Protein AF-A0A7K2NV15-F1 (afdb_monomer_lite)

pLDDT: mean 86.9, std 12.07, range [38.66, 98.44]

Structure (mmCIF, N/CA/C/O backbone):
data_AF-A0A7K2NV15-F1
#
_entry.id   AF-A0A7K2NV15-F1
#
loop_
_atom_site.group_PDB
_atom_site.id
_atom_site.type_symbol
_atom_site.label_atom_id
_atom_site.label_alt_id
_atom_site.label_comp_id
_atom_site.label_asym_id
_atom_site.label_entity_id
_atom_site.label_seq_id
_atom_site.pdbx_PDB_ins_code
_atom_site.Cartn_x
_atom_site.Cartn_y
_atom_site.Cartn_z
_atom_site.occupancy
_atom_site.B_iso_or_equiv
_atom_site.auth_seq_id
_atom_site.auth_comp_id
_atom_site.auth_asym_id
_atom_site.auth_atom_id
_atom_site.pdbx_PDB_model_num
ATOM 1 N N . MET A 1 1 ? -36.497 -14.876 0.745 1.00 50.00 1 MET A N 1
ATOM 2 C CA . MET A 1 1 ? -36.762 -13.888 1.816 1.00 50.00 1 MET A CA 1
ATOM 3 C C . MET A 1 1 ? -36.322 -12.501 1.327 1.00 50.00 1 MET A C 1
ATOM 5 O O . MET A 1 1 ? -35.126 -12.272 1.194 1.00 50.00 1 MET A O 1
ATOM 9 N N . ARG A 1 2 ? -37.252 -11.614 0.931 1.00 60.41 2 ARG A N 1
ATOM 10 C CA . ARG A 1 2 ? -36.937 -10.253 0.433 1.00 60.41 2 ARG A CA 1
ATOM 11 C C . ARG A 1 2 ? -36.753 -9.313 1.628 1.00 60.41 2 ARG A C 1
ATOM 13 O O . ARG A 1 2 ? -37.724 -9.051 2.326 1.00 60.41 2 ARG A O 1
ATOM 20 N N . ARG A 1 3 ? -35.539 -8.798 1.858 1.00 57.38 3 ARG A N 1
ATOM 21 C CA . ARG A 1 3 ? -35.330 -7.674 2.792 1.00 57.38 3 ARG A CA 1
ATOM 22 C C . ARG A 1 3 ? -36.038 -6.443 2.236 1.00 57.38 3 ARG A C 1
ATOM 24 O O . ARG A 1 3 ? -35.860 -6.117 1.062 1.00 57.38 3 ARG A O 1
ATOM 31 N N . THR A 1 4 ? -36.847 -5.783 3.056 1.00 65.12 4 THR A N 1
ATOM 32 C CA . THR A 1 4 ? -37.558 -4.574 2.636 1.00 65.12 4 THR A CA 1
ATOM 33 C C . THR A 1 4 ? -36.608 -3.371 2.646 1.00 65.12 4 THR A C 1
ATOM 35 O O . THR A 1 4 ? -35.588 -3.358 3.338 1.00 65.12 4 THR A O 1
ATOM 38 N N . LYS A 1 5 ? -36.922 -2.336 1.860 1.00 60.78 5 LYS A N 1
ATOM 39 C CA . LYS A 1 5 ? -36.111 -1.108 1.743 1.00 60.78 5 LYS A CA 1
ATOM 40 C C . LYS A 1 5 ? -35.920 -0.400 3.104 1.00 60.78 5 LYS A C 1
ATOM 42 O O . LYS A 1 5 ? -34.877 0.207 3.335 1.00 60.78 5 LYS A O 1
ATOM 47 N N . GLY A 1 6 ? -36.887 -0.547 4.019 1.00 64.94 6 GLY A N 1
ATOM 48 C CA . GLY A 1 6 ? -36.832 -0.038 5.396 1.00 64.94 6 GLY A CA 1
ATOM 49 C C . GLY A 1 6 ? -35.789 -0.737 6.278 1.00 64.94 6 GLY A C 1
ATOM 50 O O . GLY A 1 6 ? -35.045 -0.059 6.987 1.00 64.94 6 GLY A O 1
ATOM 51 N N . ASP A 1 7 ? -35.639 -2.062 6.162 1.00 62.72 7 ASP A N 1
ATOM 52 C CA . ASP A 1 7 ? -34.626 -2.824 6.913 1.00 62.72 7 ASP A CA 1
ATOM 53 C C . ASP A 1 7 ? -33.198 -2.427 6.509 1.00 62.72 7 ASP A C 1
ATOM 55 O O . ASP A 1 7 ? -32.301 -2.304 7.347 1.00 62.72 7 ASP A O 1
ATOM 59 N N . GLN A 1 8 ? -32.983 -2.169 5.214 1.00 62.00 8 GLN A N 1
ATOM 60 C CA . GLN A 1 8 ? -31.686 -1.725 4.696 1.00 62.00 8 GLN A CA 1
ATOM 61 C C . GLN A 1 8 ? -31.322 -0.306 5.159 1.00 62.00 8 GLN A C 1
ATOM 63 O O . GLN A 1 8 ? -30.167 -0.052 5.511 1.00 62.00 8 GLN A O 1
ATOM 68 N N . MET A 1 9 ? -32.292 0.614 5.212 1.00 63.09 9 MET A N 1
ATOM 69 C CA . MET A 1 9 ? -32.069 1.973 5.720 1.00 63.09 9 MET A CA 1
ATOM 70 C C . MET A 1 9 ? -31.701 1.982 7.209 1.00 63.09 9 MET A C 1
ATOM 72 O O . MET A 1 9 ? -30.816 2.743 7.617 1.00 63.09 9 MET A O 1
ATOM 76 N N . ASN A 1 10 ? -32.323 1.114 8.012 1.00 79.12 10 ASN A N 1
ATOM 77 C CA . ASN A 1 10 ? -32.065 1.038 9.449 1.00 79.12 10 ASN A CA 1
ATOM 78 C C . ASN A 1 10 ? -30.671 0.451 9.747 1.00 79.12 10 ASN A C 1
ATOM 80 O O . ASN A 1 10 ? -29.911 1.013 10.541 1.00 79.12 10 ASN A O 1
ATOM 84 N N . ALA A 1 11 ? -30.270 -0.593 9.010 1.00 78.06 11 ALA A N 1
ATOM 85 C CA . ALA A 1 11 ? -28.921 -1.156 9.085 1.00 78.06 11 ALA A CA 1
ATOM 86 C C . ALA A 1 11 ? -27.840 -0.130 8.694 1.00 78.06 11 ALA A C 1
ATOM 88 O O . ALA A 1 11 ? -26.849 0.035 9.406 1.00 78.06 11 ALA A O 1
ATOM 89 N N . ALA A 1 12 ? -28.046 0.631 7.613 1.00 80.88 12 ALA A N 1
ATOM 90 C CA . ALA A 1 12 ? -27.108 1.674 7.194 1.00 80.88 12 ALA A CA 1
ATOM 91 C C . ALA A 1 12 ? -26.981 2.807 8.233 1.00 80.88 12 ALA A C 1
ATOM 93 O O . ALA A 1 12 ? -25.890 3.332 8.474 1.00 80.88 12 ALA A O 1
ATOM 94 N N . ALA A 1 13 ? -28.082 3.199 8.879 1.00 81.19 13 ALA A N 1
ATOM 95 C CA . ALA A 1 13 ? -28.058 4.172 9.969 1.00 81.19 13 ALA A CA 1
ATOM 96 C C . ALA A 1 13 ? -27.328 3.637 11.213 1.00 81.19 13 ALA A C 1
ATOM 98 O O . ALA A 1 13 ? -26.592 4.379 11.866 1.00 81.19 13 ALA A O 1
ATOM 99 N N . GLN A 1 14 ? -27.493 2.354 11.537 1.00 83.44 14 GLN A N 1
ATOM 100 C CA . GLN A 1 14 ? -26.790 1.707 12.642 1.00 83.44 14 GLN A CA 1
ATOM 101 C C . GLN A 1 14 ? -25.281 1.611 12.379 1.00 83.44 14 GLN A C 1
ATOM 103 O O . GLN A 1 14 ? -24.499 2.033 13.226 1.00 83.44 14 GLN A O 1
ATOM 108 N N . ILE A 1 15 ? -24.866 1.186 11.180 1.00 82.94 15 ILE A N 1
ATOM 109 C CA . ILE A 1 15 ? -23.450 1.133 10.775 1.00 82.94 15 ILE A CA 1
ATOM 110 C C . ILE A 1 15 ? -22.796 2.516 10.885 1.00 82.94 15 ILE A C 1
ATOM 112 O O . ILE A 1 15 ? -21.717 2.645 11.467 1.00 82.94 15 ILE A O 1
ATOM 116 N N . ARG A 1 16 ? -23.461 3.571 10.391 1.00 83.25 16 ARG A N 1
ATOM 117 C CA . ARG A 1 16 ? -22.953 4.951 10.493 1.00 83.25 16 ARG A CA 1
ATOM 118 C C . ARG A 1 16 ? -22.760 5.393 11.943 1.00 83.25 16 ARG A C 1
ATOM 120 O O . ARG A 1 16 ? -21.722 5.972 12.261 1.00 83.25 16 ARG A O 1
ATOM 127 N N . ARG A 1 17 ? -23.718 5.094 12.827 1.00 82.38 17 ARG A N 1
ATOM 128 C CA . ARG A 1 17 ? -23.619 5.410 14.263 1.00 82.38 17 ARG A CA 1
ATOM 129 C C . ARG A 1 17 ? -22.462 4.665 14.928 1.00 82.38 17 ARG A C 1
ATOM 131 O O . ARG A 1 17 ? -21.678 5.294 15.634 1.00 82.38 17 ARG A O 1
ATOM 138 N N . THR A 1 18 ? -22.298 3.373 14.643 1.00 82.75 18 THR A N 1
ATOM 139 C CA . THR A 1 18 ? -21.177 2.575 15.161 1.00 82.75 18 THR A CA 1
ATOM 140 C C . THR A 1 18 ? -19.829 3.122 14.690 1.00 82.75 18 THR A C 1
ATOM 142 O O . THR A 1 18 ? -18.924 3.288 15.504 1.00 82.75 18 THR A O 1
ATOM 145 N N . HIS A 1 19 ? -19.696 3.490 13.410 1.00 80.44 19 HIS A N 1
ATOM 146 C CA . HIS A 1 19 ? -18.475 4.122 12.896 1.00 80.44 19 HIS A CA 1
ATOM 147 C C . HIS A 1 19 ? -18.184 5.468 13.573 1.00 80.44 19 HIS A C 1
ATOM 149 O O . HIS A 1 19 ? -17.040 5.729 13.945 1.00 80.44 19 HIS A O 1
ATOM 155 N N . ALA A 1 20 ? -19.200 6.313 13.768 1.00 80.81 20 ALA A N 1
ATOM 156 C CA . ALA A 1 20 ? -19.037 7.599 14.444 1.00 80.81 20 ALA A CA 1
ATOM 157 C C . ALA A 1 20 ? -18.610 7.435 15.914 1.00 80.81 20 ALA A C 1
ATOM 159 O O . ALA A 1 20 ? -17.761 8.185 16.395 1.00 80.81 20 ALA A O 1
ATOM 160 N N . ALA A 1 21 ? -19.150 6.435 16.618 1.00 78.62 21 ALA A N 1
ATOM 161 C CA . ALA A 1 21 ? -18.745 6.111 17.984 1.00 78.62 21 ALA A CA 1
ATOM 162 C C . ALA A 1 21 ? -17.303 5.578 18.037 1.00 78.62 21 ALA A C 1
ATOM 164 O O . ALA A 1 21 ? -16.489 6.072 18.817 1.00 78.62 21 ALA A O 1
ATOM 165 N N . ALA A 1 22 ? -16.951 4.645 17.148 1.00 73.81 22 ALA A N 1
ATOM 166 C CA . ALA A 1 22 ? -15.613 4.060 17.044 1.00 73.81 22 ALA A CA 1
ATOM 167 C C . ALA A 1 22 ? -14.513 5.118 16.826 1.00 73.81 22 ALA A C 1
ATOM 169 O O . ALA A 1 22 ? -13.404 4.992 17.348 1.00 73.81 22 ALA A O 1
ATOM 170 N N . GLN A 1 23 ? -14.831 6.207 16.119 1.00 79.75 23 GLN A N 1
ATOM 171 C CA . GLN A 1 23 ? -13.921 7.335 15.899 1.00 79.75 23 GLN A CA 1
ATOM 172 C C . GLN A 1 23 ? -13.552 8.125 17.164 1.00 79.75 23 GLN A C 1
ATOM 174 O O . GLN A 1 23 ? -12.593 8.896 17.120 1.00 79.75 23 GLN A O 1
ATOM 179 N N . ARG A 1 24 ? -14.275 7.943 18.275 1.00 83.38 24 ARG A N 1
ATOM 180 C CA . ARG A 1 24 ? -14.090 8.707 19.520 1.00 83.38 24 ARG A CA 1
ATOM 181 C C . ARG A 1 24 ? -13.419 7.921 20.649 1.00 83.38 24 ARG A C 1
ATOM 183 O O . ARG A 1 24 ? -13.083 8.525 21.657 1.00 83.38 24 ARG A O 1
ATOM 190 N N . VAL A 1 25 ? -13.214 6.608 20.497 1.00 86.12 25 VAL A N 1
ATOM 191 C CA . VAL A 1 25 ? -12.716 5.747 21.590 1.00 86.12 25 VAL A CA 1
ATOM 192 C C . VAL A 1 25 ? -11.194 5.787 21.696 1.00 86.12 25 VAL A C 1
ATOM 194 O O . VAL A 1 25 ? -10.639 6.212 22.702 1.00 86.12 25 VAL A O 1
ATOM 197 N N . THR A 1 26 ? -10.493 5.347 20.650 1.00 87.19 26 THR A N 1
ATOM 198 C CA . THR A 1 26 ? -9.027 5.361 20.607 1.00 87.19 26 THR A CA 1
ATOM 199 C C . THR A 1 26 ? -8.542 5.846 19.254 1.00 87.19 26 THR A C 1
ATOM 201 O O . THR A 1 26 ? -9.212 5.685 18.232 1.00 87.19 26 THR A O 1
ATOM 204 N N . LYS A 1 27 ? -7.323 6.395 19.219 1.00 86.06 27 LYS A N 1
ATOM 205 C CA . LYS A 1 27 ? -6.692 6.843 17.972 1.00 86.06 27 LYS A CA 1
ATOM 206 C C . LYS A 1 27 ? -6.586 5.702 16.949 1.00 86.06 27 LYS A C 1
ATOM 208 O O . LYS A 1 27 ? -6.841 5.918 15.768 1.00 86.06 27 LYS A O 1
ATOM 213 N N . ALA A 1 28 ? -6.268 4.488 17.404 1.00 86.81 28 ALA A N 1
ATOM 214 C CA . ALA A 1 28 ? -6.166 3.312 16.544 1.00 86.81 28 ALA A CA 1
ATOM 215 C C . ALA A 1 28 ? -7.518 2.895 15.956 1.00 86.81 28 ALA A C 1
ATOM 217 O O . ALA A 1 28 ? -7.626 2.693 14.744 1.00 86.81 28 ALA A O 1
ATOM 218 N N . LEU A 1 29 ? -8.558 2.831 16.793 1.00 86.69 29 LEU A N 1
ATOM 219 C CA . LEU A 1 29 ? -9.901 2.493 16.337 1.00 86.69 29 LEU A CA 1
ATOM 220 C C . LEU A 1 29 ? -10.440 3.555 15.372 1.00 86.69 29 LEU A C 1
ATOM 222 O O . LEU A 1 29 ? -11.025 3.213 14.347 1.00 86.69 29 LEU A O 1
ATOM 226 N N . ALA A 1 30 ? -10.148 4.832 15.625 1.00 87.69 30 ALA A N 1
ATOM 227 C CA . ALA A 1 30 ? -10.551 5.922 14.749 1.00 87.69 30 ALA A CA 1
ATOM 228 C C . ALA A 1 30 ? -9.942 5.824 13.345 1.00 87.69 30 ALA A C 1
ATOM 230 O O . ALA A 1 30 ? -10.652 5.987 12.353 1.00 87.69 30 ALA A O 1
ATOM 231 N N . TYR A 1 31 ? -8.646 5.533 13.225 1.00 90.88 31 TYR A N 1
ATOM 232 C CA . TYR A 1 31 ? -7.998 5.394 11.917 1.00 90.88 31 TYR A CA 1
ATOM 233 C C . TYR A 1 31 ? -8.406 4.122 11.164 1.00 90.88 31 TYR A C 1
ATOM 235 O O . TYR A 1 31 ? -8.547 4.161 9.937 1.00 90.88 31 TYR A O 1
ATOM 243 N N . ARG A 1 32 ? -8.682 3.023 11.878 1.00 88.81 32 ARG A N 1
ATOM 244 C CA . ARG A 1 32 ? -9.282 1.822 11.274 1.00 88.81 32 ARG A CA 1
ATOM 245 C C . ARG A 1 32 ? -10.691 2.123 10.758 1.00 88.81 32 ARG A C 1
ATOM 247 O O . ARG A 1 32 ? -10.976 1.863 9.594 1.00 88.81 32 ARG A O 1
ATOM 254 N N . ALA A 1 33 ? -11.522 2.795 11.558 1.00 88.38 33 ALA A N 1
ATOM 255 C CA . ALA A 1 33 ? -12.872 3.199 11.163 1.00 88.38 33 ALA A CA 1
ATOM 256 C C . ALA A 1 33 ? -12.889 4.173 9.969 1.00 88.38 33 ALA A C 1
ATOM 258 O O . ALA A 1 33 ? -13.794 4.092 9.141 1.00 88.38 33 ALA A O 1
ATOM 259 N N . ARG A 1 34 ? -11.897 5.072 9.856 1.00 90.44 34 ARG A N 1
ATOM 260 C CA . ARG A 1 34 ? -11.719 5.961 8.688 1.00 90.44 34 ARG A CA 1
ATOM 261 C C . ARG A 1 34 ? -11.317 5.208 7.421 1.00 90.44 34 ARG A C 1
ATOM 263 O O . ARG A 1 34 ? -11.727 5.604 6.340 1.00 90.44 34 ARG A O 1
ATOM 270 N N . SER A 1 35 ? -10.519 4.152 7.554 1.00 91.31 35 SER A N 1
ATOM 271 C CA . SER A 1 35 ? -10.099 3.319 6.419 1.00 91.31 35 SER A CA 1
ATOM 272 C C . SER A 1 35 ? -11.216 2.397 5.911 1.00 91.31 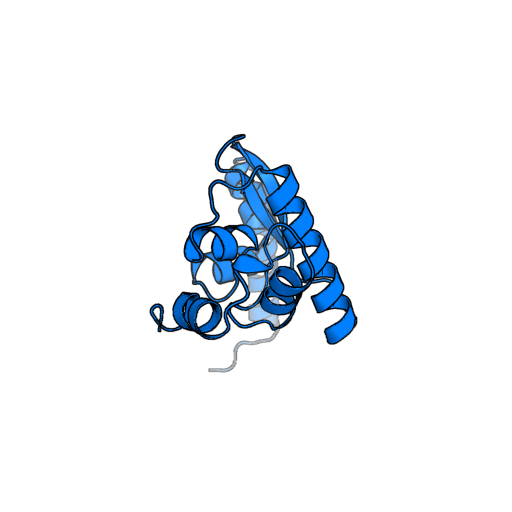35 SER A C 1
ATOM 274 O O . SER A 1 35 ? -11.192 1.986 4.754 1.00 91.31 35 SER A O 1
ATOM 276 N N . GLY A 1 36 ? -12.201 2.073 6.756 1.00 91.12 36 GLY A N 1
ATOM 277 C CA . GLY A 1 36 ? -13.390 1.312 6.368 1.00 91.12 36 GLY A CA 1
ATOM 278 C C . GLY A 1 36 ? -13.055 -0.051 5.752 1.00 91.12 36 GLY A C 1
ATOM 279 O O . GLY A 1 36 ? -12.202 -0.773 6.254 1.00 91.12 36 GLY A O 1
ATOM 280 N N . ALA A 1 37 ? -13.702 -0.404 4.641 1.00 92.81 37 ALA A N 1
ATOM 281 C CA . ALA A 1 37 ? -13.461 -1.680 3.961 1.00 92.81 37 ALA A CA 1
ATOM 282 C C . ALA A 1 37 ? -12.030 -1.822 3.400 1.00 92.81 37 ALA A C 1
ATOM 284 O O . ALA A 1 37 ? -11.558 -2.940 3.211 1.00 92.81 37 ALA A O 1
ATOM 285 N N . VAL A 1 38 ? -11.313 -0.714 3.170 1.00 95.38 38 VAL A N 1
ATOM 286 C CA . VAL A 1 38 ? -9.957 -0.754 2.601 1.00 95.38 38 VAL A CA 1
ATOM 287 C C . VAL A 1 38 ? -8.978 -1.420 3.565 1.00 95.38 38 VAL A C 1
ATOM 289 O O . VAL A 1 38 ? -8.165 -2.224 3.124 1.00 95.38 38 VAL A O 1
ATOM 292 N N . ILE A 1 39 ? -9.057 -1.142 4.876 1.00 93.75 39 ILE A N 1
ATOM 293 C CA . ILE A 1 39 ? -8.148 -1.797 5.833 1.00 93.75 39 ILE A CA 1
ATOM 294 C C . ILE A 1 39 ? -8.438 -3.296 5.941 1.00 93.75 39 ILE A C 1
ATOM 296 O O . ILE A 1 39 ? -7.500 -4.076 6.024 1.00 93.75 39 ILE A O 1
ATOM 300 N N . VAL A 1 40 ? -9.707 -3.703 5.836 1.00 93.19 40 VAL A N 1
ATOM 301 C CA . VAL A 1 40 ? -10.092 -5.123 5.813 1.00 93.19 40 VAL A CA 1
ATOM 302 C C . VAL A 1 40 ? -9.500 -5.819 4.588 1.00 93.19 40 VAL A C 1
ATOM 304 O O . VAL A 1 40 ? -8.923 -6.892 4.711 1.00 93.19 40 VAL A O 1
ATOM 307 N N . ALA A 1 41 ? -9.572 -5.188 3.413 1.00 94.06 41 ALA A N 1
ATOM 308 C CA . ALA A 1 41 ? -8.972 -5.724 2.193 1.00 94.06 41 ALA A CA 1
ATOM 309 C C . ALA A 1 41 ? -7.435 -5.791 2.260 1.00 94.06 41 ALA A C 1
ATOM 311 O O . ALA A 1 41 ? -6.845 -6.708 1.696 1.00 94.06 41 ALA A O 1
ATOM 312 N N . VAL A 1 42 ? -6.786 -4.852 2.958 1.00 93.38 42 VAL A N 1
ATOM 313 C CA . VAL A 1 42 ? -5.336 -4.906 3.210 1.00 93.38 42 VAL A CA 1
ATOM 314 C C . VAL A 1 42 ? -4.981 -6.065 4.140 1.00 93.38 42 VAL A C 1
ATOM 316 O O . VAL A 1 42 ? -4.053 -6.813 3.860 1.00 93.38 42 VAL A O 1
ATOM 319 N N . GLU A 1 43 ? -5.729 -6.247 5.227 1.00 91.19 43 GLU A N 1
ATOM 320 C CA . GLU A 1 43 ? -5.493 -7.326 6.197 1.00 91.19 43 GLU A CA 1
ATOM 321 C C . GLU A 1 43 ? -5.772 -8.713 5.612 1.00 91.19 43 GLU A C 1
ATOM 323 O O . GLU A 1 43 ? -5.078 -9.665 5.949 1.00 91.19 43 GLU A O 1
ATOM 328 N N . ALA A 1 44 ? -6.724 -8.809 4.683 1.00 89.94 44 ALA A N 1
ATOM 329 C CA . ALA A 1 44 ? -7.002 -10.017 3.911 1.00 89.94 44 ALA A CA 1
ATOM 330 C C . ALA A 1 44 ? -6.007 -10.260 2.755 1.00 89.94 44 ALA A C 1
ATOM 332 O O . ALA A 1 44 ? -6.150 -11.232 2.022 1.00 89.94 44 ALA A O 1
ATOM 333 N N . GLY A 1 45 ? -5.033 -9.368 2.530 1.00 89.88 45 GLY A N 1
ATOM 334 C CA . GLY A 1 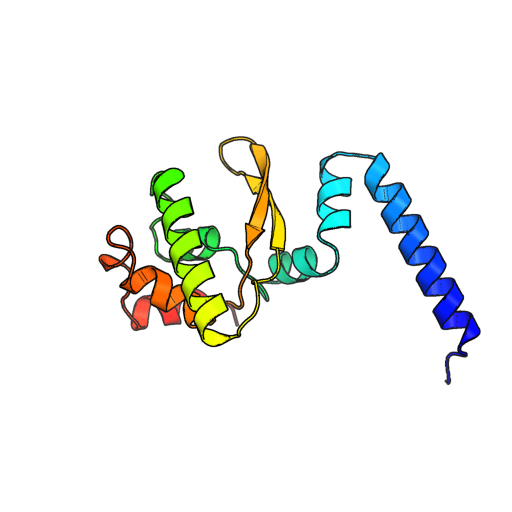45 ? -4.049 -9.493 1.448 1.00 89.88 45 GLY A CA 1
ATOM 335 C C . GLY A 1 45 ? -4.580 -9.189 0.040 1.00 89.88 45 GLY A C 1
ATOM 336 O O . GLY A 1 45 ? -3.834 -9.285 -0.932 1.00 89.88 45 GLY A O 1
ATOM 337 N N . HIS A 1 46 ? -5.841 -8.769 -0.097 1.00 93.38 46 HIS A N 1
ATOM 338 C CA . HIS A 1 46 ? -6.422 -8.342 -1.377 1.00 93.38 46 HIS A CA 1
ATOM 339 C C . HIS A 1 46 ? -5.877 -6.995 -1.862 1.00 93.38 46 HIS A C 1
ATOM 341 O O . HIS A 1 46 ? -5.922 -6.698 -3.058 1.00 93.38 46 HIS A O 1
ATOM 347 N N . LEU A 1 47 ? -5.386 -6.173 -0.934 1.00 95.12 47 LEU A N 1
ATOM 348 C CA . LEU A 1 47 ? -4.680 -4.931 -1.212 1.00 95.12 47 LEU A CA 1
ATOM 349 C C . LEU A 1 47 ? -3.343 -4.910 -0.474 1.00 95.12 47 LEU A C 1
ATOM 351 O O . LEU A 1 47 ? -3.212 -5.441 0.622 1.00 95.12 47 LEU A O 1
ATOM 355 N N . VAL A 1 48 ? -2.353 -4.252 -1.065 1.00 94.56 48 VAL A N 1
ATOM 356 C CA . VAL A 1 48 ? -0.986 -4.180 -0.543 1.00 94.56 48 VAL A CA 1
ATOM 357 C C . VAL A 1 48 ? -0.474 -2.753 -0.550 1.00 94.56 48 VAL A C 1
ATOM 359 O O . VAL A 1 48 ? -0.855 -1.935 -1.392 1.00 94.56 48 VAL A O 1
ATOM 362 N N . ARG A 1 49 ? 0.417 -2.441 0.389 1.00 95.00 49 ARG A N 1
ATOM 363 C CA . ARG A 1 49 ? 1.157 -1.178 0.412 1.00 95.00 49 ARG A CA 1
ATOM 364 C C . ARG A 1 49 ? 2.451 -1.343 -0.371 1.00 95.00 49 ARG A C 1
ATOM 366 O O . ARG A 1 49 ? 3.018 -2.428 -0.449 1.00 95.00 49 ARG A O 1
ATOM 373 N N . THR A 1 50 ? 2.999 -0.234 -0.849 1.00 94.44 50 THR A N 1
ATOM 374 C CA . THR A 1 50 ? 4.314 -0.229 -1.512 1.00 94.44 50 THR A CA 1
ATOM 375 C C . THR A 1 50 ? 5.431 -0.738 -0.597 1.00 94.44 50 THR A C 1
ATOM 377 O O . THR A 1 50 ? 6.351 -1.387 -1.072 1.00 94.44 50 THR A O 1
ATOM 380 N N . GLY A 1 51 ? 5.338 -0.499 0.714 1.00 91.81 51 GLY A N 1
ATOM 381 C CA . GLY A 1 51 ? 6.293 -1.050 1.681 1.00 91.81 51 GLY A CA 1
ATOM 382 C C . GLY A 1 51 ? 6.225 -2.576 1.803 1.00 91.81 51 GLY A C 1
ATOM 383 O O . GLY A 1 51 ? 7.260 -3.204 1.973 1.00 91.81 51 GLY A O 1
ATOM 384 N N . ASP A 1 52 ? 5.039 -3.178 1.657 1.00 91.06 52 ASP A N 1
ATOM 385 C CA . ASP A 1 52 ? 4.877 -4.641 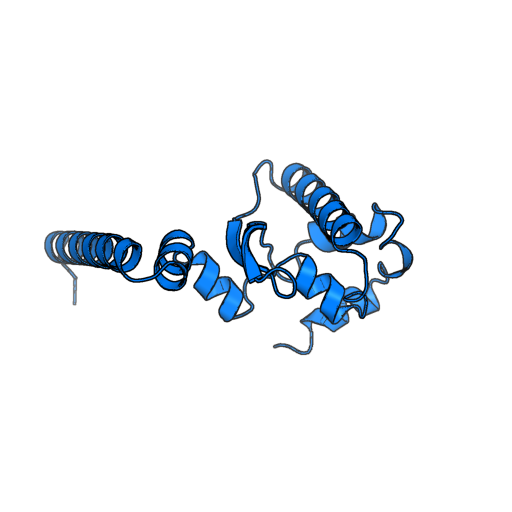1.729 1.00 91.06 52 ASP A CA 1
ATOM 386 C C . ASP A 1 52 ? 5.553 -5.324 0.531 1.00 91.06 52 ASP A C 1
ATOM 388 O O . ASP A 1 52 ? 6.146 -6.388 0.666 1.00 91.06 52 ASP A O 1
ATOM 392 N N . ILE A 1 53 ? 5.512 -4.671 -0.634 1.00 90.69 53 ILE A N 1
ATOM 393 C CA . ILE A 1 53 ? 6.207 -5.109 -1.851 1.00 90.69 53 ILE A CA 1
ATOM 394 C C . ILE A 1 53 ? 7.718 -5.094 -1.639 1.00 90.69 53 ILE A C 1
ATOM 396 O O . ILE A 1 53 ? 8.390 -6.082 -1.915 1.00 90.69 53 ILE A O 1
ATOM 400 N N . LEU A 1 54 ? 8.252 -3.973 -1.145 1.00 92.38 54 LEU A N 1
ATOM 401 C CA . LEU A 1 54 ? 9.688 -3.840 -0.905 1.00 92.38 54 LEU A CA 1
ATOM 402 C C . LEU A 1 54 ? 10.174 -4.854 0.129 1.00 92.38 54 LEU A C 1
ATOM 404 O O . LEU A 1 54 ? 11.224 -5.449 -0.064 1.00 92.38 54 LEU A O 1
ATOM 408 N N . GLU A 1 55 ? 9.396 -5.098 1.182 1.00 91.69 55 GLU A N 1
ATOM 409 C CA . GLU A 1 55 ? 9.713 -6.112 2.186 1.00 91.69 55 GLU A CA 1
ATOM 410 C C . GLU A 1 55 ? 9.796 -7.518 1.584 1.00 91.69 55 GLU A C 1
ATOM 412 O O . GLU A 1 55 ? 10.790 -8.208 1.796 1.00 91.69 55 GLU A O 1
ATOM 417 N N . ARG A 1 56 ? 8.816 -7.918 0.765 1.00 89.50 56 ARG A N 1
ATOM 418 C CA . ARG A 1 56 ? 8.817 -9.229 0.089 1.00 89.50 56 ARG A CA 1
ATOM 419 C C . ARG A 1 56 ? 9.950 -9.392 -0.920 1.00 89.50 56 ARG A C 1
ATOM 421 O O . ARG A 1 56 ? 10.428 -10.499 -1.123 1.00 89.50 56 ARG A O 1
ATOM 428 N N . LEU A 1 57 ? 10.385 -8.296 -1.537 1.00 90.19 57 LEU A N 1
ATOM 429 C CA . LEU A 1 57 ? 11.524 -8.276 -2.457 1.00 90.19 57 LEU A CA 1
ATOM 430 C C . LEU A 1 57 ? 12.879 -8.157 -1.736 1.00 90.19 57 LEU A C 1
ATOM 432 O O . LEU A 1 57 ? 13.897 -7.975 -2.398 1.00 90.19 57 LEU A O 1
ATOM 436 N N . GLY A 1 58 ? 12.909 -8.232 -0.399 1.00 90.12 58 GLY A N 1
ATOM 437 C CA . GLY A 1 58 ? 14.144 -8.173 0.388 1.00 90.12 58 GLY A CA 1
ATOM 438 C C . GLY A 1 58 ? 14.750 -6.773 0.528 1.00 90.12 58 GLY A C 1
ATOM 439 O O . GLY A 1 58 ? 15.917 -6.653 0.870 1.00 90.12 58 GLY A O 1
ATOM 440 N N . ALA A 1 59 ? 13.970 -5.718 0.282 1.00 91.88 59 ALA A N 1
ATOM 441 C CA . ALA A 1 59 ? 14.395 -4.315 0.285 1.00 91.88 59 ALA A CA 1
ATOM 442 C C . ALA A 1 59 ? 13.742 -3.492 1.418 1.00 91.88 59 ALA A C 1
ATOM 444 O O . ALA A 1 59 ? 13.491 -2.289 1.277 1.00 91.88 59 ALA A O 1
ATOM 445 N N . ALA A 1 60 ? 13.417 -4.143 2.542 1.00 87.00 60 ALA A N 1
ATOM 446 C CA . ALA A 1 60 ? 12.840 -3.497 3.728 1.00 87.00 60 ALA A CA 1
ATOM 447 C C . ALA A 1 60 ? 13.804 -2.508 4.412 1.00 87.00 60 ALA A C 1
ATOM 449 O O . ALA A 1 60 ? 13.364 -1.618 5.141 1.00 87.00 60 ALA A O 1
ATOM 450 N N . ASP A 1 61 ? 15.104 -2.669 4.180 1.00 88.81 61 ASP A N 1
ATOM 451 C CA . ASP A 1 61 ? 16.209 -1.881 4.728 1.00 88.81 61 ASP A CA 1
ATOM 452 C C . ASP A 1 61 ? 16.435 -0.547 3.993 1.00 88.81 61 ASP A C 1
ATOM 454 O O . ASP A 1 61 ? 17.174 0.320 4.473 1.00 88.81 61 ASP A O 1
ATOM 458 N N . LEU A 1 62 ? 15.769 -0.335 2.851 1.00 91.06 62 LEU A N 1
ATOM 459 C CA . LEU A 1 62 ? 15.780 0.951 2.164 1.00 91.06 62 LEU A CA 1
ATOM 460 C C . LEU A 1 62 ? 15.351 2.070 3.118 1.00 91.06 62 LEU A C 1
ATOM 462 O O . LEU A 1 62 ? 14.336 1.975 3.806 1.00 91.06 62 LEU A O 1
ATOM 466 N N . LYS A 1 63 ? 16.078 3.191 3.094 1.00 91.75 63 LYS A N 1
ATOM 467 C CA . LYS A 1 63 ? 15.732 4.384 3.883 1.00 91.75 63 LYS A CA 1
ATOM 468 C C . LYS A 1 63 ? 14.282 4.813 3.617 1.00 91.75 63 LYS A C 1
ATOM 470 O O . LYS A 1 63 ? 13.867 4.861 2.458 1.00 91.75 63 LYS A O 1
ATOM 475 N N . ASP A 1 64 ? 13.559 5.248 4.652 1.00 88.19 64 ASP A N 1
ATOM 476 C CA . ASP A 1 64 ? 12.148 5.687 4.570 1.00 88.19 64 ASP A CA 1
ATOM 477 C C . ASP A 1 64 ? 11.883 6.681 3.421 1.00 88.19 64 ASP A C 1
ATOM 479 O O . ASP A 1 64 ? 10.862 6.617 2.726 1.00 88.19 64 ASP A O 1
ATOM 483 N N . GLY A 1 65 ? 12.832 7.592 3.173 1.00 91.31 65 GLY A N 1
ATOM 484 C CA . GLY A 1 65 ? 12.772 8.526 2.049 1.00 91.31 65 GLY A CA 1
ATOM 485 C C . GLY A 1 65 ? 12.746 7.818 0.691 1.00 91.31 65 GLY A C 1
ATOM 486 O O . GLY A 1 65 ? 11.938 8.174 -0.164 1.00 91.31 65 GLY A O 1
ATOM 487 N N . TYR A 1 66 ? 13.573 6.791 0.491 1.00 94.88 66 TYR A N 1
ATOM 488 C CA . TYR A 1 66 ? 13.611 6.011 -0.750 1.00 94.88 66 TYR A CA 1
ATOM 489 C C . TYR A 1 66 ? 12.352 5.164 -0.934 1.00 94.88 66 TYR A C 1
ATOM 491 O O . TYR A 1 66 ? 11.785 5.162 -2.026 1.00 94.88 66 TYR A O 1
ATOM 499 N N . GLN A 1 67 ? 11.840 4.546 0.133 1.00 93.38 67 GLN A N 1
ATOM 500 C CA . GLN A 1 67 ? 10.554 3.840 0.079 1.00 93.38 67 GLN A CA 1
ATOM 501 C C . GLN A 1 67 ? 9.404 4.789 -0.309 1.00 93.38 67 GLN A C 1
ATOM 503 O O . GLN A 1 67 ? 8.538 4.453 -1.120 1.00 93.38 67 GLN A O 1
ATOM 508 N N . SER A 1 68 ? 9.426 6.018 0.217 1.00 92.44 68 SER A N 1
ATOM 509 C CA . SER A 1 68 ? 8.448 7.056 -0.125 1.00 92.44 68 SER A CA 1
ATOM 510 C C . SER A 1 68 ? 8.546 7.490 -1.590 1.00 92.44 68 SER A C 1
ATOM 512 O O . SER A 1 68 ? 7.520 7.713 -2.235 1.00 92.44 68 SER A O 1
ATOM 514 N N . TRP A 1 69 ? 9.760 7.598 -2.139 1.00 96.44 69 TRP A N 1
ATOM 515 C CA . TRP A 1 69 ? 9.975 7.902 -3.556 1.00 96.44 69 TRP A CA 1
ATOM 516 C C . TRP A 1 69 ? 9.481 6.777 -4.462 1.00 96.44 69 TRP A C 1
ATOM 518 O O . TRP A 1 69 ? 8.757 7.067 -5.413 1.00 96.44 69 TRP A O 1
ATOM 528 N N . TYR A 1 70 ? 9.759 5.516 -4.129 1.00 96.81 70 TYR A N 1
ATOM 529 C CA . TYR A 1 70 ? 9.177 4.372 -4.835 1.00 96.81 70 TYR A CA 1
ATOM 530 C C . TYR A 1 70 ? 7.643 4.477 -4.896 1.00 96.81 70 TYR A C 1
ATOM 532 O O . TYR A 1 70 ? 7.056 4.424 -5.977 1.00 96.81 70 TYR A O 1
ATOM 540 N N . GLY A 1 71 ? 6.987 4.767 -3.767 1.00 96.56 71 GLY A N 1
ATOM 541 C CA . GLY A 1 71 ? 5.535 4.954 -3.735 1.00 96.56 71 GLY A CA 1
ATOM 542 C C . GLY A 1 71 ? 5.016 6.086 -4.636 1.00 96.56 71 GLY A C 1
ATOM 543 O O . GLY A 1 71 ? 3.912 5.979 -5.175 1.00 96.56 71 GLY A O 1
ATOM 544 N N . ARG A 1 72 ? 5.803 7.149 -4.864 1.00 97.81 72 ARG A N 1
ATOM 545 C CA . ARG A 1 72 ? 5.452 8.220 -5.820 1.00 97.81 72 ARG A CA 1
ATOM 546 C C . ARG A 1 72 ? 5.501 7.736 -7.267 1.00 97.81 72 ARG A C 1
ATOM 548 O O . ARG A 1 72 ? 4.620 8.102 -8.043 1.00 97.81 72 ARG A O 1
ATOM 555 N N . HIS A 1 73 ? 6.495 6.922 -7.622 1.00 98.38 73 HIS A N 1
ATOM 556 C CA . HIS A 1 73 ? 6.595 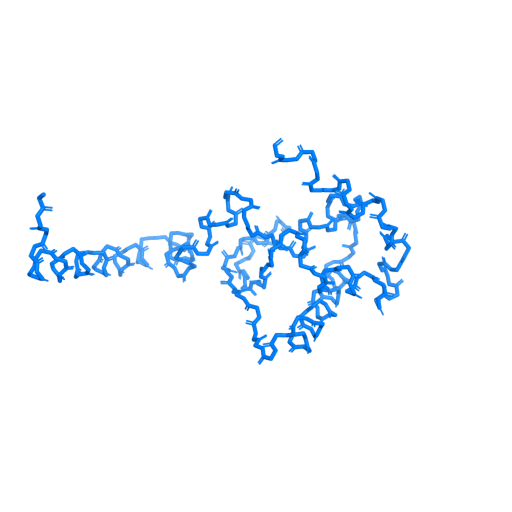6.328 -8.956 1.00 98.38 73 HIS A CA 1
ATOM 557 C C . HIS A 1 73 ? 5.411 5.396 -9.239 1.00 98.38 73 HIS A C 1
ATOM 559 O O . HIS A 1 73 ? 4.771 5.529 -10.281 1.00 98.38 73 HIS A O 1
ATOM 565 N N . VAL A 1 74 ? 5.053 4.543 -8.275 1.00 98.19 74 VAL A N 1
ATOM 566 C CA . VAL A 1 74 ? 3.872 3.672 -8.373 1.00 98.19 74 VAL A CA 1
ATOM 567 C C . VAL A 1 74 ? 2.592 4.494 -8.531 1.00 98.19 74 VAL A C 1
ATOM 569 O O . VAL A 1 74 ? 1.822 4.248 -9.456 1.00 98.19 74 VAL A O 1
ATOM 572 N N . LYS A 1 75 ? 2.373 5.521 -7.692 1.00 98.44 75 LYS A N 1
ATOM 573 C CA . LYS A 1 75 ? 1.186 6.389 -7.803 1.00 98.44 75 LYS A CA 1
ATOM 574 C C . LYS A 1 75 ? 1.077 6.999 -9.202 1.00 98.44 75 LYS A C 1
ATOM 576 O O . LYS A 1 75 ? -0.000 6.991 -9.792 1.00 98.44 75 LYS A O 1
ATOM 581 N N . LYS A 1 76 ? 2.187 7.529 -9.728 1.00 98.44 76 LYS A N 1
ATOM 582 C CA . LYS A 1 76 ? 2.234 8.124 -11.069 1.00 98.44 76 LYS A CA 1
ATOM 583 C C . LYS A 1 76 ? 1.858 7.100 -12.144 1.00 98.44 76 LYS A C 1
ATOM 585 O O . LYS A 1 76 ? 1.054 7.421 -13.012 1.00 98.44 76 LYS A O 1
ATOM 590 N N . ALA A 1 77 ? 2.403 5.886 -12.067 1.00 98.19 77 ALA A N 1
ATOM 591 C CA . ALA A 1 77 ? 2.092 4.810 -13.004 1.00 98.19 77 ALA A CA 1
ATOM 592 C C . ALA A 1 77 ? 0.616 4.383 -12.931 1.00 98.19 77 ALA A C 1
ATOM 594 O O . ALA A 1 77 ? -0.029 4.234 -13.964 1.00 98.19 77 ALA A O 1
ATOM 595 N N . HIS A 1 78 ? 0.053 4.270 -11.725 1.00 98.25 78 HIS A N 1
ATOM 596 C CA . HIS A 1 78 ? -1.353 3.914 -11.533 1.00 98.25 78 HIS A CA 1
ATOM 597 C C . HIS A 1 78 ? -2.304 4.975 -12.100 1.00 98.25 78 HIS A C 1
ATOM 599 O O . HIS A 1 78 ? -3.262 4.637 -12.793 1.00 98.25 78 HIS A O 1
ATOM 605 N N . ILE A 1 79 ? -2.029 6.261 -11.851 1.00 98.38 79 ILE A N 1
ATOM 606 C CA . ILE A 1 79 ? -2.828 7.360 -12.413 1.00 98.38 79 ILE A CA 1
ATOM 607 C C . ILE A 1 79 ? -2.740 7.356 -13.940 1.00 98.38 79 ILE A C 1
ATOM 609 O O . ILE A 1 79 ? -3.760 7.514 -14.601 1.00 98.38 79 ILE A O 1
ATOM 613 N N . ALA A 1 80 ? -1.551 7.136 -14.506 1.00 98.06 80 ALA A N 1
ATOM 614 C CA . ALA A 1 80 ? -1.384 7.061 -15.955 1.00 98.06 80 ALA A CA 1
ATOM 615 C C . ALA A 1 80 ? -2.177 5.898 -16.581 1.00 98.06 80 ALA A C 1
ATOM 617 O O . ALA A 1 80 ? -2.700 6.048 -17.679 1.00 98.06 80 ALA A O 1
ATOM 618 N N . ALA A 1 81 ? -2.287 4.762 -15.885 1.00 96.75 81 ALA A N 1
ATOM 619 C CA . ALA A 1 81 ? -2.996 3.582 -16.378 1.00 96.75 81 ALA A CA 1
ATOM 620 C C . ALA A 1 81 ? -4.522 3.649 -16.194 1.00 96.75 81 ALA A C 1
ATOM 622 O O . ALA A 1 81 ? -5.260 3.123 -17.021 1.00 96.75 81 ALA A O 1
ATOM 623 N N . THR A 1 82 ? -5.002 4.255 -15.105 1.00 97.19 82 THR A N 1
ATOM 624 C CA . THR A 1 82 ? -6.425 4.192 -14.710 1.00 97.19 82 THR A CA 1
ATOM 625 C C . THR A 1 82 ? -7.165 5.523 -14.818 1.00 97.19 82 THR A C 1
ATOM 627 O O . THR A 1 82 ? -8.389 5.547 -14.735 1.00 97.19 82 THR A O 1
ATOM 630 N N . GLY A 1 83 ? -6.444 6.641 -14.936 1.00 97.56 83 GLY A N 1
ATOM 631 C CA . GLY A 1 83 ? -7.011 7.988 -14.852 1.00 97.56 83 GLY A CA 1
ATOM 632 C C . GLY A 1 83 ? -7.461 8.407 -13.445 1.00 97.56 83 GLY A C 1
ATOM 633 O O . GLY A 1 83 ? -8.044 9.478 -13.297 1.00 97.56 83 GLY A O 1
ATOM 634 N N . SER A 1 84 ? -7.206 7.602 -12.405 1.00 96.38 84 SER A N 1
ATOM 635 C CA . SER A 1 84 ? -7.713 7.836 -11.045 1.00 96.38 84 SER A CA 1
ATOM 636 C C . SER A 1 84 ? -6.641 7.676 -9.964 1.00 96.38 84 SER A C 1
ATOM 638 O O . SER A 1 84 ? -5.613 7.032 -10.175 1.00 96.38 84 SER A O 1
ATOM 640 N N . GLU A 1 85 ? -6.855 8.290 -8.794 1.00 96.31 85 GLU A N 1
ATOM 641 C CA . GLU A 1 85 ? -5.974 8.059 -7.645 1.00 96.31 85 GLU A CA 1
ATOM 642 C C . GLU A 1 85 ? -6.181 6.651 -7.060 1.00 96.31 85 GLU A C 1
ATOM 644 O O . GLU A 1 85 ? -7.327 6.220 -6.910 1.00 96.31 85 GLU A O 1
ATOM 649 N N . PRO A 1 86 ? -5.104 5.970 -6.618 1.00 96.75 86 PRO A N 1
ATOM 650 C CA . PRO A 1 86 ? -5.241 4.716 -5.891 1.00 96.75 86 PRO A CA 1
ATOM 651 C C . PRO A 1 86 ? -6.020 4.908 -4.588 1.00 96.75 86 PRO A C 1
ATOM 653 O O . PRO A 1 86 ? -5.963 5.969 -3.951 1.00 96.75 86 PRO A O 1
ATOM 656 N N . ALA A 1 87 ? -6.667 3.837 -4.128 1.00 96.56 87 ALA A N 1
ATOM 657 C CA . ALA A 1 87 ? -7.271 3.808 -2.804 1.00 96.56 87 ALA A CA 1
ATOM 658 C C . ALA A 1 87 ? -6.223 4.084 -1.714 1.00 96.56 87 ALA A C 1
ATOM 660 O O . ALA A 1 87 ? -5.028 3.816 -1.876 1.00 96.56 87 ALA A O 1
ATOM 661 N N . ARG A 1 88 ? -6.674 4.624 -0.579 1.00 96.25 88 ARG A N 1
ATOM 662 C CA . ARG A 1 88 ? -5.808 4.957 0.553 1.00 96.25 88 ARG A CA 1
ATOM 663 C C . ARG A 1 88 ? -6.338 4.372 1.855 1.00 96.25 88 ARG A C 1
ATOM 665 O O . ARG A 1 88 ? -7.548 4.259 2.043 1.00 96.25 88 ARG A O 1
ATOM 672 N N . CYS A 1 89 ? -5.432 4.020 2.760 1.00 95.25 89 CYS A N 1
ATOM 673 C CA . CYS A 1 89 ? -5.779 3.608 4.116 1.00 95.25 89 CYS A CA 1
ATOM 674 C C . CYS A 1 89 ? -4.806 4.180 5.147 1.00 95.25 89 CYS A C 1
ATOM 676 O O . CYS A 1 89 ? -3.658 4.522 4.850 1.00 95.25 89 CYS A O 1
ATOM 678 N N . TRP A 1 90 ? -5.293 4.338 6.375 1.00 95.44 90 TRP A N 1
ATOM 679 C CA . TRP A 1 90 ? -4.470 4.752 7.499 1.00 95.44 90 TRP A CA 1
ATOM 680 C C . TRP A 1 90 ? -3.778 3.547 8.111 1.00 95.44 90 TRP A C 1
ATOM 682 O O . TRP A 1 90 ? -4.429 2.594 8.536 1.00 95.44 90 TRP A O 1
ATOM 692 N N . VAL A 1 91 ? -2.458 3.630 8.228 1.00 91.75 91 VAL A N 1
ATOM 693 C CA . VAL A 1 91 ? -1.638 2.599 8.861 1.00 91.75 91 VAL A CA 1
ATOM 694 C C . VAL A 1 91 ? -0.695 3.210 9.877 1.00 91.75 91 VAL A C 1
ATOM 696 O O . VAL A 1 91 ? -0.316 4.380 9.787 1.00 91.75 91 VAL A O 1
ATOM 699 N N . ARG A 1 92 ? -0.304 2.402 10.859 1.00 91.75 92 ARG A N 1
ATOM 700 C CA . ARG A 1 92 ? 0.730 2.776 11.813 1.00 91.75 92 ARG A CA 1
ATOM 701 C C . ARG A 1 92 ? 2.096 2.492 11.192 1.00 91.75 92 ARG A C 1
ATOM 703 O O . ARG A 1 92 ? 2.378 1.361 10.807 1.00 91.75 92 ARG A O 1
ATOM 710 N N . HIS A 1 93 ? 2.923 3.522 11.067 1.00 87.56 93 HIS A N 1
ATOM 711 C CA . HIS A 1 93 ? 4.303 3.400 10.614 1.00 87.56 93 HIS A CA 1
ATOM 712 C C . HIS A 1 93 ? 5.083 2.506 11.580 1.00 87.56 93 HIS A C 1
ATOM 714 O O . HIS A 1 93 ? 5.008 2.719 12.791 1.00 87.56 93 HIS A O 1
ATOM 720 N N . ARG A 1 94 ? 5.826 1.522 11.059 1.00 80.25 94 ARG A N 1
ATOM 721 C CA . ARG A 1 94 ? 6.482 0.496 11.890 1.00 80.25 94 ARG A CA 1
ATOM 722 C C . ARG A 1 94 ? 7.571 1.087 12.788 1.00 80.25 94 ARG A C 1
ATOM 724 O O . ARG A 1 94 ? 7.595 0.791 13.972 1.00 80.25 94 ARG A O 1
ATOM 731 N N . THR A 1 95 ? 8.408 1.973 12.244 1.00 81.00 95 THR A N 1
ATOM 732 C CA . THR A 1 95 ? 9.535 2.584 12.977 1.00 81.00 95 THR A CA 1
ATOM 733 C C . THR A 1 95 ? 9.096 3.767 13.847 1.00 81.00 95 THR A C 1
ATOM 735 O O . THR A 1 95 ? 9.282 3.766 15.055 1.00 81.00 95 THR A O 1
ATOM 738 N N . THR A 1 96 ? 8.466 4.784 13.253 1.00 85.88 96 THR A N 1
ATOM 739 C CA . THR A 1 96 ? 8.073 6.013 13.970 1.00 85.88 96 THR A CA 1
ATOM 740 C C . THR A 1 96 ? 6.809 5.884 14.824 1.00 85.88 96 THR A C 1
ATOM 742 O O . THR A 1 96 ? 6.484 6.801 15.577 1.00 85.88 96 THR A O 1
ATOM 745 N N . GLY A 1 97 ? 6.022 4.813 14.666 1.00 87.62 97 GLY A N 1
ATOM 746 C CA . GLY A 1 97 ? 4.745 4.625 15.362 1.00 87.62 97 GLY A CA 1
ATOM 747 C C . GLY A 1 97 ? 3.640 5.620 14.975 1.00 87.62 97 GLY A C 1
ATOM 748 O O . GLY A 1 97 ? 2.528 5.522 15.506 1.00 87.62 97 GLY A O 1
ATOM 749 N N . LYS A 1 98 ? 3.918 6.565 14.065 1.00 90.88 98 LYS A N 1
ATOM 750 C CA . LYS A 1 98 ? 2.979 7.593 13.600 1.00 90.88 98 LYS A CA 1
ATOM 751 C C . LYS A 1 98 ? 1.930 6.989 12.674 1.00 90.88 98 LYS A C 1
ATOM 753 O O . LYS A 1 98 ? 2.209 6.071 11.912 1.00 90.88 98 LYS A O 1
ATOM 758 N N . TRP A 1 99 ? 0.721 7.534 12.712 1.00 92.56 99 TRP A N 1
ATOM 759 C CA . TRP A 1 99 ? -0.323 7.169 11.757 1.00 92.56 99 TRP A CA 1
ATOM 760 C C . TRP A 1 99 ? -0.122 7.942 10.463 1.00 92.56 99 TRP A C 1
ATOM 762 O O . TRP A 1 99 ? -0.037 9.169 10.488 1.00 92.56 99 TRP A O 1
ATOM 772 N N . ILE A 1 100 ? -0.057 7.222 9.351 1.00 92.12 100 ILE A N 1
ATOM 773 C CA . ILE A 1 100 ? 0.142 7.783 8.018 1.00 92.12 100 ILE A CA 1
ATOM 774 C C . ILE A 1 100 ? -0.919 7.258 7.058 1.00 92.12 100 ILE A C 1
ATOM 776 O O . ILE A 1 100 ? -1.419 6.145 7.216 1.00 92.12 100 ILE A O 1
ATOM 780 N N . HIS A 1 101 ? -1.267 8.077 6.070 1.00 94.06 101 HIS A N 1
ATOM 781 C CA . HIS A 1 101 ? -2.245 7.739 5.047 1.00 94.06 101 HIS A CA 1
ATOM 782 C C . HIS A 1 101 ? -1.505 7.290 3.785 1.00 94.06 101 HIS A C 1
ATOM 784 O O . HIS 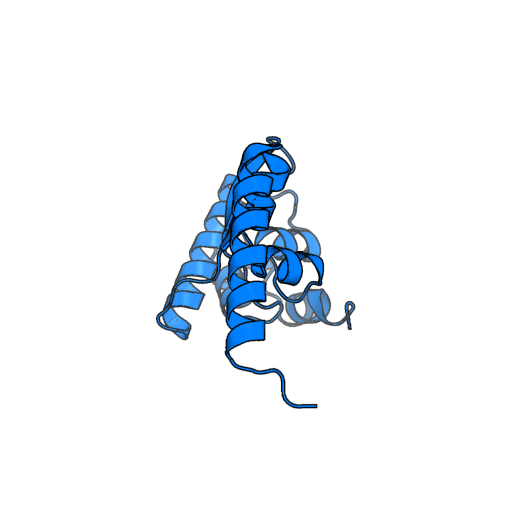A 1 101 ? -0.844 8.100 3.134 1.00 94.06 101 HIS A O 1
ATOM 790 N N . VAL A 1 102 ? -1.568 5.997 3.474 1.00 94.38 102 VAL A N 1
ATOM 791 C CA . VAL A 1 102 ? -0.783 5.374 2.399 1.00 94.38 102 VAL A CA 1
ATOM 792 C C . VAL A 1 102 ? -1.678 4.926 1.258 1.00 94.38 102 VAL A C 1
ATOM 794 O O . VAL A 1 102 ? -2.827 4.558 1.484 1.00 94.38 102 VAL A O 1
ATOM 797 N N . HIS A 1 103 ? -1.141 4.949 0.038 1.00 97.62 103 HIS A N 1
ATOM 798 C CA . HIS A 1 103 ? -1.799 4.348 -1.120 1.00 97.62 103 HIS A CA 1
ATOM 799 C C . HIS A 1 103 ? -1.673 2.828 -1.063 1.00 97.62 103 HIS A C 1
ATOM 801 O O . HIS A 1 103 ? -0.638 2.303 -0.636 1.00 97.62 103 HIS A O 1
ATOM 807 N N . VAL A 1 104 ? -2.718 2.147 -1.517 1.00 97.31 104 VAL A N 1
ATOM 808 C CA . VAL A 1 104 ? -2.781 0.692 -1.602 1.00 97.31 104 VAL A CA 1
ATOM 809 C C . VAL A 1 104 ? -3.197 0.252 -2.996 1.00 97.31 104 VAL A C 1
ATOM 811 O O . VAL A 1 104 ? -3.920 0.959 -3.696 1.00 97.31 104 VAL A O 1
ATOM 814 N N . TYR A 1 105 ? -2.721 -0.923 -3.383 1.00 96.69 105 TYR A N 1
ATOM 815 C CA . TYR A 1 105 ? -2.803 -1.444 -4.742 1.00 96.69 105 TYR A CA 1
ATOM 816 C C . TYR A 1 105 ? -3.216 -2.907 -4.708 1.00 96.69 105 TYR A C 1
ATOM 818 O O . TYR A 1 105 ? -3.069 -3.570 -3.683 1.00 96.69 105 TYR A O 1
ATOM 826 N N . ARG A 1 106 ? -3.702 -3.438 -5.829 1.00 94.00 106 ARG A N 1
ATOM 827 C CA . ARG A 1 106 ? -3.811 -4.894 -5.968 1.00 94.00 106 ARG A CA 1
ATOM 828 C C . ARG A 1 106 ? -2.398 -5.498 -6.010 1.00 94.00 106 ARG A C 1
ATOM 830 O O . ARG A 1 106 ? -1.527 -4.879 -6.616 1.00 94.00 106 ARG A O 1
ATOM 837 N N . PRO A 1 107 ? -2.172 -6.689 -5.432 1.00 89.38 107 PRO A N 1
ATOM 838 C CA . PRO A 1 107 ? -0.895 -7.408 -5.475 1.00 89.38 107 PRO A CA 1
ATOM 839 C C . PRO A 1 107 ? -0.165 -7.410 -6.828 1.00 89.38 107 PRO A C 1
ATOM 841 O O . PRO A 1 107 ? 1.038 -7.188 -6.879 1.00 89.38 107 PRO A O 1
ATOM 844 N N . PHE A 1 108 ? -0.912 -7.589 -7.921 1.00 86.44 108 PHE A N 1
ATOM 845 C CA . PHE A 1 108 ? -0.394 -7.657 -9.293 1.00 86.44 108 PHE A CA 1
ATOM 846 C C . PHE A 1 108 ? -0.708 -6.405 -10.125 1.00 86.44 108 PHE A C 1
ATOM 848 O O . PHE A 1 108 ? -0.789 -6.467 -11.351 1.00 86.44 108 PHE A O 1
ATOM 855 N N . ASP A 1 109 ? -0.944 -5.260 -9.482 1.00 92.31 109 ASP A N 1
ATOM 856 C CA . ASP A 1 109 ? -1.090 -3.998 -10.205 1.00 92.31 109 ASP A CA 1
ATOM 857 C C . ASP A 1 109 ? 0.224 -3.671 -10.932 1.00 92.31 109 ASP A C 1
ATOM 859 O O . ASP A 1 109 ? 1.274 -3.514 -10.305 1.00 92.31 109 ASP A O 1
ATOM 863 N N . MET A 1 110 ? 0.167 -3.542 -12.261 1.00 92.25 110 MET A N 1
ATOM 864 C CA . MET A 1 110 ? 1.335 -3.253 -13.099 1.00 92.25 110 MET A CA 1
ATOM 865 C C . MET A 1 110 ? 2.046 -1.954 -12.684 1.00 92.25 110 MET A C 1
ATOM 867 O O . MET A 1 110 ? 3.252 -1.812 -12.888 1.00 92.25 110 MET A O 1
ATOM 871 N N . ALA A 1 111 ? 1.340 -1.019 -12.039 1.00 96.56 111 ALA A N 1
ATOM 872 C CA . ALA A 1 111 ? 1.932 0.192 -11.486 1.00 96.56 111 ALA A CA 1
ATOM 873 C C . ALA A 1 111 ? 3.046 -0.094 -10.465 1.00 96.56 111 ALA A C 1
ATOM 875 O O . ALA A 1 111 ? 4.006 0.674 -10.380 1.00 96.56 111 ALA A O 1
ATOM 876 N N . LEU A 1 112 ? 2.940 -1.194 -9.710 1.00 95.44 112 LEU A N 1
ATOM 877 C CA . LEU A 1 112 ? 3.958 -1.634 -8.755 1.00 95.44 112 LEU A CA 1
ATOM 878 C C . LEU A 1 112 ? 5.252 -1.999 -9.486 1.00 95.44 112 LEU A C 1
ATOM 880 O O . LEU A 1 112 ? 6.313 -1.459 -9.174 1.00 95.44 112 LEU A O 1
ATOM 884 N N . TYR A 1 113 ? 5.144 -2.828 -10.525 1.00 94.38 113 TYR A N 1
ATOM 885 C CA . TYR A 1 113 ? 6.282 -3.217 -11.354 1.00 94.38 113 TYR A CA 1
ATOM 886 C C . TYR A 1 113 ? 6.904 -2.015 -12.081 1.00 94.38 113 TYR A C 1
ATOM 888 O O . TYR A 1 113 ? 8.116 -1.806 -12.018 1.00 94.38 113 TYR A O 1
ATOM 896 N N . ILE A 1 114 ? 6.087 -1.150 -12.693 1.00 95.81 114 ILE A N 1
ATOM 897 C CA . ILE A 1 114 ? 6.563 0.082 -13.348 1.00 95.81 114 ILE A CA 1
ATOM 898 C C . ILE A 1 114 ? 7.288 0.988 -12.343 1.00 95.81 114 ILE A C 1
ATOM 900 O O . ILE A 1 114 ? 8.313 1.598 -12.667 1.00 95.81 114 ILE A O 1
ATOM 904 N N . GLY A 1 115 ? 6.793 1.066 -11.107 1.00 96.56 115 GLY A N 1
ATOM 905 C CA . GLY A 1 115 ? 7.463 1.785 -10.031 1.00 96.56 115 GLY A CA 1
ATOM 906 C C . GLY A 1 115 ? 8.876 1.265 -9.773 1.00 96.56 115 GLY A C 1
ATOM 907 O O . GLY A 1 115 ? 9.801 2.071 -9.664 1.00 96.56 115 GLY A O 1
ATOM 908 N N . LEU A 1 116 ? 9.057 -0.061 -9.747 1.00 95.50 116 LEU A N 1
ATOM 909 C CA . LEU A 1 116 ? 10.365 -0.690 -9.556 1.00 95.50 116 LEU A CA 1
ATOM 910 C C . LEU A 1 116 ? 11.309 -0.326 -10.702 1.00 95.50 116 LEU A C 1
ATOM 912 O O . LEU A 1 116 ? 12.400 0.180 -10.448 1.00 95.50 116 LEU A O 1
ATOM 916 N N . VAL A 1 117 ? 10.862 -0.514 -11.948 1.00 95.50 117 VAL A N 1
ATOM 917 C CA . VAL A 1 117 ? 11.656 -0.288 -13.170 1.00 95.50 117 VAL A CA 1
ATOM 918 C C . VAL A 1 117 ? 12.102 1.170 -13.307 1.00 95.50 117 VAL A C 1
ATOM 920 O O . VAL A 1 117 ? 13.233 1.446 -13.715 1.00 95.50 117 VAL A O 1
ATOM 923 N N . THR A 1 118 ? 11.216 2.117 -12.991 1.00 96.94 118 THR A N 1
ATOM 924 C CA . THR A 1 118 ? 11.451 3.547 -13.247 1.00 96.94 118 THR A CA 1
ATOM 925 C C . THR A 1 118 ? 12.221 4.251 -12.135 1.00 96.94 118 THR A C 1
ATOM 927 O O . THR A 1 118 ? 12.799 5.313 -12.378 1.00 96.94 118 THR A O 1
ATOM 930 N N . TYR A 1 119 ? 12.248 3.700 -10.920 1.00 96.88 119 TYR A N 1
ATOM 931 C CA . TYR A 1 119 ? 12.956 4.312 -9.804 1.00 96.88 119 TYR A CA 1
ATOM 932 C C . TYR A 1 119 ? 14.347 3.703 -9.615 1.00 96.88 119 TYR A C 1
ATOM 934 O O . TYR A 1 119 ? 14.509 2.519 -9.332 1.00 96.88 119 TYR A O 1
ATOM 942 N N . LYS A 1 120 ? 15.386 4.541 -9.720 1.00 95.81 120 LYS A N 1
ATOM 943 C CA . LYS A 1 120 ? 16.790 4.095 -9.707 1.00 95.81 120 LYS A CA 1
ATOM 944 C C . LYS A 1 120 ? 17.182 3.236 -8.497 1.00 95.81 120 LYS A C 1
ATOM 946 O O . LYS A 1 120 ? 17.983 2.326 -8.658 1.00 95.81 120 LYS A O 1
ATOM 951 N N . GLN A 1 121 ? 16.613 3.498 -7.315 1.00 95.31 121 GLN A N 1
ATOM 952 C CA . GLN A 1 121 ? 16.949 2.744 -6.099 1.00 95.31 121 GLN A CA 1
ATOM 953 C C . GLN A 1 121 ? 16.267 1.377 -6.030 1.00 95.31 121 GLN A C 1
ATOM 955 O O . GLN A 1 121 ? 16.636 0.575 -5.190 1.00 95.31 121 GLN A O 1
ATOM 960 N N . THR A 1 122 ? 15.285 1.101 -6.888 1.00 94.75 122 THR A N 1
ATOM 961 C CA . THR A 1 122 ? 14.542 -0.170 -6.902 1.00 94.75 122 THR A CA 1
ATOM 962 C C . THR A 1 122 ? 14.647 -0.900 -8.237 1.00 94.75 122 THR A C 1
ATOM 964 O O . THR A 1 122 ? 14.181 -2.027 -8.347 1.00 94.75 122 THR A O 1
ATOM 967 N N . LYS A 1 123 ? 15.280 -0.301 -9.255 1.00 93.81 123 LYS A N 1
ATOM 968 C CA . LYS A 1 123 ? 15.395 -0.882 -10.603 1.00 93.81 123 LYS A CA 1
ATOM 969 C C . LYS A 1 123 ? 16.063 -2.257 -10.610 1.00 93.81 123 LYS A C 1
ATOM 971 O O . LYS A 1 123 ? 15.676 -3.113 -11.395 1.00 93.81 123 LYS A O 1
ATOM 976 N N . HIS A 1 124 ? 17.027 -2.487 -9.720 1.00 90.06 124 HIS A N 1
ATOM 977 C CA . HIS A 1 124 ? 17.696 -3.783 -9.575 1.00 90.06 124 HIS A CA 1
ATOM 978 C C . HIS A 1 124 ? 16.764 -4.899 -9.059 1.00 90.06 124 HIS A C 1
ATOM 980 O O . HIS A 1 124 ? 17.041 -6.074 -9.284 1.00 90.06 124 HIS A O 1
ATOM 986 N N . LEU A 1 125 ? 15.644 -4.536 -8.421 1.00 89.38 125 LEU A N 1
ATOM 987 C CA . LEU A 1 125 ? 14.608 -5.455 -7.937 1.00 89.38 125 LEU A CA 1
ATOM 988 C C . LEU A 1 125 ? 13.576 -5.802 -9.021 1.00 89.38 125 LEU A C 1
ATOM 990 O O . LEU A 1 125 ? 12.739 -6.675 -8.813 1.00 89.38 125 LEU A O 1
ATOM 994 N N . ALA A 1 126 ? 13.594 -5.118 -10.170 1.00 87.44 126 ALA A N 1
ATOM 995 C CA . ALA A 1 126 ? 12.580 -5.239 -11.217 1.00 87.44 126 ALA A CA 1
ATOM 996 C C . ALA A 1 126 ? 12.750 -6.495 -12.096 1.00 87.44 126 ALA A C 1
ATOM 998 O O . ALA A 1 126 ? 12.627 -6.435 -13.322 1.00 87.44 126 ALA A O 1
ATOM 999 N N . GLN A 1 127 ? 13.033 -7.639 -11.476 1.00 84.44 127 GLN A N 1
ATOM 1000 C CA . GLN A 1 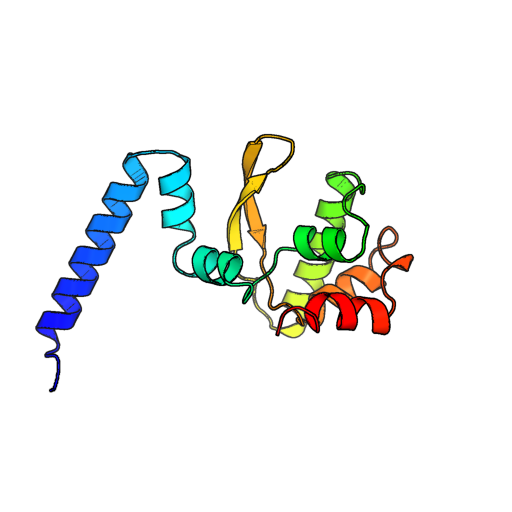127 ? 13.124 -8.922 -12.161 1.00 84.44 127 GLN A CA 1
ATOM 1001 C C . GLN A 1 127 ? 11.716 -9.547 -12.238 1.00 84.44 127 GLN A C 1
ATOM 1003 O O . GLN A 1 127 ? 11.088 -9.735 -11.191 1.00 84.44 127 GLN A O 1
ATOM 1008 N N . PRO A 1 128 ? 11.178 -9.848 -13.438 1.00 75.56 128 PRO A N 1
ATOM 1009 C CA . PRO A 1 128 ? 9.800 -10.332 -13.588 1.00 75.56 128 PRO A CA 1
ATOM 1010 C C . PRO A 1 128 ? 9.478 -11.588 -12.764 1.00 75.56 128 PRO A C 1
ATOM 1012 O O . PRO A 1 128 ? 8.403 -11.691 -12.180 1.00 75.56 128 PRO A O 1
ATOM 1015 N N . ASN A 1 129 ? 10.433 -12.514 -12.665 1.00 75.75 129 ASN A N 1
ATOM 1016 C CA . ASN A 1 129 ? 10.341 -13.728 -11.852 1.00 75.75 129 ASN A CA 1
ATOM 1017 C C . ASN A 1 129 ? 10.221 -13.426 -10.348 1.00 75.75 129 ASN A C 1
ATOM 1019 O O . ASN A 1 129 ? 9.387 -14.033 -9.683 1.00 75.75 129 ASN A O 1
ATOM 1023 N N . LEU A 1 130 ? 10.995 -12.472 -9.818 1.00 71.50 130 LEU A N 1
ATOM 1024 C CA . LEU A 1 130 ? 10.915 -12.075 -8.406 1.00 71.50 130 LEU A CA 1
ATOM 1025 C C . LEU A 1 130 ? 9.581 -11.394 -8.086 1.00 71.50 130 LEU A C 1
ATOM 1027 O O . LEU A 1 130 ? 8.971 -11.667 -7.054 1.00 71.50 130 LEU A O 1
ATOM 1031 N N . PHE A 1 131 ? 9.102 -10.536 -8.991 1.00 74.44 131 PHE A N 1
ATOM 1032 C CA . PHE A 1 131 ? 7.829 -9.841 -8.812 1.00 74.44 131 PHE A CA 1
ATOM 1033 C C . PHE A 1 131 ? 6.638 -10.811 -8.813 1.00 74.44 131 PHE A C 1
ATOM 1035 O O . PHE A 1 131 ? 5.746 -10.692 -7.974 1.00 74.44 131 PHE A O 1
ATOM 1042 N N . GLN A 1 132 ? 6.649 -11.806 -9.706 1.00 72.44 132 GLN A N 1
ATOM 1043 C CA . GLN A 1 132 ? 5.627 -12.852 -9.749 1.00 72.44 132 GLN A CA 1
ATOM 1044 C C . GLN A 1 132 ? 5.690 -13.768 -8.513 1.00 72.44 132 GLN A C 1
ATOM 1046 O O . GLN A 1 132 ? 4.654 -14.072 -7.916 1.00 72.44 132 GLN A O 1
ATOM 1051 N N . ALA A 1 133 ? 6.892 -14.179 -8.090 1.00 67.94 133 ALA A N 1
ATOM 1052 C CA . ALA A 1 133 ? 7.087 -15.054 -6.931 1.00 67.94 133 ALA A CA 1
ATOM 1053 C C . ALA A 1 133 ? 6.571 -14.429 -5.623 1.00 67.94 133 ALA A C 1
ATOM 1055 O O . ALA A 1 133 ? 5.896 -15.109 -4.853 1.00 67.94 133 ALA A O 1
ATOM 1056 N N . ALA A 1 134 ? 6.761 -13.117 -5.429 1.00 67.56 134 ALA A N 1
ATOM 1057 C CA . ALA A 1 134 ? 6.327 -12.383 -4.233 1.00 67.56 134 ALA A CA 1
ATOM 1058 C C . ALA A 1 134 ? 4.815 -12.480 -3.913 1.00 67.56 134 ALA A C 1
ATOM 1060 O O . ALA A 1 134 ? 4.389 -12.112 -2.810 1.00 67.56 134 ALA A O 1
ATOM 1061 N N . TYR A 1 135 ? 3.994 -12.952 -4.858 1.00 63.50 135 TYR A N 1
ATOM 1062 C CA . TYR A 1 135 ? 2.542 -13.072 -4.700 1.00 63.50 135 TYR A CA 1
ATOM 1063 C C . TYR A 1 135 ? 1.941 -14.386 -5.199 1.00 63.50 135 TYR A C 1
ATOM 1065 O O . TYR A 1 135 ? 0.731 -14.559 -5.082 1.00 63.50 135 TYR A O 1
ATOM 1073 N N . THR A 1 136 ? 2.751 -15.315 -5.715 1.00 63.16 136 THR A N 1
ATOM 1074 C CA . THR A 1 136 ? 2.258 -16.644 -6.119 1.00 63.16 136 THR A CA 1
ATOM 1075 C C . THR A 1 136 ? 2.273 -17.636 -4.943 1.00 63.16 136 THR A C 1
ATOM 1077 O O . THR A 1 136 ? 1.468 -18.555 -4.926 1.00 63.16 136 THR A O 1
ATOM 1080 N N . GLU A 1 137 ? 3.079 -17.407 -3.898 1.00 49.66 137 GLU A N 1
ATOM 1081 C CA . GLU A 1 137 ? 3.119 -18.247 -2.678 1.00 49.66 137 GLU A CA 1
ATOM 1082 C C . GLU A 1 137 ? 2.033 -17.912 -1.628 1.00 49.66 137 GLU A C 1
ATOM 1084 O O . GLU A 1 137 ? 2.070 -18.412 -0.507 1.00 49.66 137 GLU A O 1
ATOM 1089 N N . ALA A 1 138 ? 1.064 -17.052 -1.962 1.00 46.50 138 ALA A N 1
ATOM 1090 C CA . ALA A 1 138 ? 0.006 -16.604 -1.046 1.00 46.50 138 ALA A CA 1
ATOM 1091 C C . ALA A 1 138 ? -1.420 -16.987 -1.498 1.00 46.50 138 ALA A C 1
ATOM 1093 O O . ALA A 1 138 ? -2.382 -16.384 -1.015 1.00 46.50 138 ALA A O 1
ATOM 1094 N N . ALA A 1 139 ? -1.550 -17.938 -2.431 1.00 38.66 139 ALA A N 1
ATOM 1095 C CA . ALA A 1 139 ? -2.820 -18.457 -2.946 1.00 38.66 139 ALA A CA 1
ATOM 1096 C C . ALA A 1 139 ? -3.062 -19.900 -2.491 1.00 38.66 139 ALA A C 1
ATOM 1098 O O . ALA A 1 139 ? -2.101 -20.698 -2.557 1.00 38.66 139 ALA A O 1
#

Sequence (139 aa):
MRRTKGDQMNAAAQIRRTHAAAQRVTKALAYRARSGAVIVAVEAGHLVRTGDILERLGAADLKDGYQSWYGRHVKKAHIAATGSEPARCWVRHRTTGKWIHVHVYRPFDMALYIGLVTYKQTKHLAQPNLFQAAYTEAA

Secondary structure (DSSP, 8-state):
----HHHHHHHHHHHHHHHHHHTTT-HHHHHHHHHTHHHHHHHTTSSEEHHHHHHHTT-TTS-HHHHHHHHHHHHHHHHHHHSSPPPEEEEE-TTT--EEEEEEE-TT-HHHHHHHHHSTTTGGG--HHHHHHHHHTT-

Radius of gyration: 18.0 Å; chains: 1; bounding box: 55×27×38 Å

Foldseek 3Di:
DDDDPVNVVVVVVVLVVVLVVLLPPDPVSNQPSVLPVVVVCCVVLQKDFLLLLCVLLVNNVPDPVLSVQLQVQLQVLCCVVPVDGARWGWDQDPPPRDIDITGIDGLPDVSSLSSQCVRPVRNVSNDPVSSCVSPPVPD